Protein AF-A0A7S3S0A7-F1 (afdb_monomer)

Secondary structure (DSSP, 8-state):
-HHHHHHHHHHT---PPP------SSTTGGGHHHHS-HHHHHHHHHHHS-S-----------SS-SSTTGGGHHHHS-HHHHHHHHHHHS-SPPP--S----S----PPPPTT-TTSS-GGG--HHHHHHHHHHH-TTPPPPPPPPPPTT-TTTTGGGSS--

Foldseek 3Di:
DVVVVVVVVVVPDPPPPDPDPPQDLVVVLVPLQPPPDPVSLVVCCVPPVGNPPPPDPPPPPPPDDCVVVLVPCQPPPDPVNLVSCCVPPVGNPPDPPPPDPPDDDPDPDDDLDCLPPDALVPDDPSSQVVCCVPPVHSDPDDDPDPDPPPDPVVPPVVPPPD

Mean predicted aligned error: 21.91 Å

Solvent-accessible surface area (backbone atoms only — not comparable to full-atom values): 10696 Å² total; per-residue (Å²): 114,76,66,59,53,55,55,54,55,61,76,69,54,78,76,74,76,72,82,72,76,86,67,64,66,68,71,59,46,94,48,32,89,81,71,45,55,73,65,52,27,54,50,21,26,75,77,71,68,37,62,55,77,70,72,71,80,74,78,74,66,63,98,58,67,70,68,72,59,47,94,48,30,90,83,70,45,53,71,69,50,28,53,49,24,23,76,78,69,71,41,64,58,76,70,84,65,72,80,71,82,63,79,85,66,87,74,76,78,75,75,51,79,57,74,84,67,76,57,70,92,75,50,53,73,64,32,32,50,47,22,22,74,76,68,65,46,60,52,80,74,77,76,76,75,82,68,65,97,83,52,86,75,67,62,64,79,74,70,78,81,121

Structure (mmCIF, N/CA/C/O backbone):
data_AF-A0A7S3S0A7-F1
#
_entry.id   AF-A0A7S3S0A7-F1
#
loop_
_atom_site.group_PDB
_atom_site.id
_atom_site.type_symbol
_atom_site.label_atom_id
_atom_site.label_alt_id
_atom_site.label_comp_id
_atom_site.label_asym_id
_atom_site.label_entity_id
_atom_site.label_seq_id
_atom_site.pdbx_PDB_ins_code
_atom_site.Cartn_x
_atom_site.Cartn_y
_atom_site.Cartn_z
_atom_site.occupancy
_atom_site.B_iso_or_equiv
_atom_site.auth_seq_id
_atom_site.auth_comp_id
_atom_site.auth_asym_id
_atom_site.auth_atom_id
_atom_site.pdbx_PDB_model_num
ATOM 1 N N . LEU A 1 1 ? 31.818 54.863 -20.619 1.00 57.69 1 LEU A N 1
ATOM 2 C CA . LEU A 1 1 ? 31.832 54.696 -22.094 1.00 57.69 1 LEU A CA 1
ATOM 3 C C . LEU A 1 1 ? 32.736 53.543 -22.543 1.00 57.69 1 LEU A C 1
ATOM 5 O O . LEU A 1 1 ? 32.255 52.709 -23.292 1.00 57.69 1 LEU A O 1
ATOM 9 N N . LEU A 1 2 ? 33.970 53.41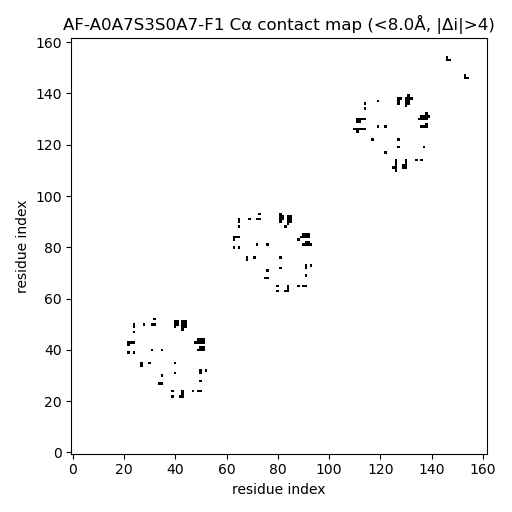1 -22.034 1.00 56.69 2 LEU A N 1
ATOM 10 C CA . LEU A 1 2 ? 34.872 52.296 -22.394 1.00 56.69 2 LEU A CA 1
ATOM 11 C C . LEU A 1 2 ? 34.485 50.917 -21.808 1.00 56.69 2 LEU A C 1
ATOM 13 O O . LEU A 1 2 ? 34.800 49.897 -22.406 1.00 56.69 2 LEU A O 1
ATOM 17 N N . THR A 1 3 ? 33.750 50.853 -20.691 1.00 61.34 3 THR A N 1
ATOM 18 C CA . THR A 1 3 ? 33.303 49.579 -20.084 1.00 61.34 3 THR A CA 1
ATOM 19 C C . THR A 1 3 ? 32.061 48.981 -20.755 1.00 61.34 3 THR A C 1
ATOM 21 O O . THR A 1 3 ? 31.949 47.766 -20.877 1.00 61.34 3 THR A O 1
ATOM 24 N N . LEU A 1 4 ? 31.151 49.827 -21.253 1.00 57.69 4 LEU A N 1
ATOM 25 C CA . LEU A 1 4 ? 29.959 49.393 -21.994 1.00 57.69 4 LEU A CA 1
ATOM 26 C C . LEU A 1 4 ? 30.320 48.828 -23.375 1.00 57.69 4 LEU A C 1
ATOM 28 O O . LEU A 1 4 ? 29.682 47.884 -23.825 1.00 57.69 4 LEU A O 1
ATOM 32 N N . ALA A 1 5 ? 31.380 49.341 -24.010 1.00 62.31 5 ALA A N 1
ATOM 33 C CA . ALA A 1 5 ? 31.894 48.794 -25.265 1.00 62.31 5 ALA A CA 1
ATOM 34 C C . ALA A 1 5 ? 32.464 47.371 -25.090 1.00 62.31 5 ALA A C 1
ATOM 36 O O . ALA A 1 5 ? 32.230 46.518 -25.936 1.00 62.31 5 ALA A O 1
ATOM 37 N N . ALA A 1 6 ? 33.134 47.075 -23.969 1.00 62.62 6 ALA A N 1
ATOM 38 C CA . ALA A 1 6 ? 33.643 45.731 -23.675 1.00 62.62 6 ALA A CA 1
ATOM 39 C C . ALA A 1 6 ? 32.521 44.718 -23.363 1.00 62.62 6 ALA A C 1
ATOM 41 O O . ALA A 1 6 ? 32.579 43.583 -23.826 1.00 62.62 6 ALA A O 1
ATOM 42 N N . LEU A 1 7 ? 31.467 45.134 -22.648 1.00 61.91 7 LEU A N 1
ATOM 43 C CA . LEU A 1 7 ? 30.279 44.306 -22.379 1.00 61.91 7 LEU A CA 1
ATOM 44 C C . LEU A 1 7 ? 29.449 44.026 -23.644 1.00 61.91 7 LEU A C 1
ATOM 46 O O . LEU A 1 7 ? 28.956 42.914 -23.819 1.00 61.91 7 LEU A O 1
ATOM 50 N N . LEU A 1 8 ? 29.338 44.997 -24.555 1.00 61.12 8 LEU A N 1
ATOM 51 C CA . LEU A 1 8 ? 28.669 44.808 -25.848 1.00 61.12 8 LEU A CA 1
ATOM 52 C C . LEU A 1 8 ? 29.473 43.906 -26.801 1.00 61.12 8 LEU A C 1
ATOM 54 O O . LEU A 1 8 ? 28.875 43.138 -27.549 1.00 61.12 8 LEU A O 1
ATOM 58 N N . LEU A 1 9 ? 30.809 43.930 -26.733 1.00 63.59 9 LEU A N 1
ATOM 59 C CA . LEU A 1 9 ? 31.678 43.030 -27.505 1.00 63.59 9 LEU A CA 1
ATOM 60 C C . LEU A 1 9 ? 31.693 41.583 -26.972 1.00 63.59 9 LEU A C 1
ATOM 62 O O . LEU A 1 9 ? 31.979 40.668 -27.737 1.00 63.59 9 LEU A O 1
ATOM 66 N N . TRP A 1 10 ? 31.340 41.353 -25.702 1.00 59.69 10 TRP A N 1
ATOM 67 C CA . TRP A 1 10 ? 31.138 40.004 -25.143 1.00 59.69 10 TRP A CA 1
ATOM 68 C C . TRP A 1 10 ? 29.775 39.396 -25.508 1.00 59.69 10 TRP A C 1
ATOM 70 O O . TRP A 1 10 ? 29.664 38.179 -25.618 1.00 59.69 10 TRP A O 1
ATOM 80 N N . LEU A 1 11 ? 28.746 40.221 -25.736 1.00 59.03 11 LEU A N 1
ATOM 81 C CA . LEU A 1 11 ? 27.409 39.764 -26.151 1.00 59.03 11 LEU A CA 1
ATOM 82 C C . LEU A 1 11 ? 27.306 39.440 -27.653 1.00 59.03 11 LEU A C 1
ATOM 84 O O . LEU A 1 11 ? 26.355 38.784 -28.068 1.00 59.03 11 LEU A O 1
ATOM 88 N N . PHE A 1 12 ? 28.279 39.881 -28.457 1.00 59.66 12 PHE A N 1
ATOM 89 C CA . PHE A 1 12 ? 28.351 39.650 -29.907 1.00 59.66 12 PHE A CA 1
ATOM 90 C C . PHE A 1 12 ? 29.504 38.730 -30.332 1.00 59.66 12 PHE A C 1
ATOM 92 O O . PHE A 1 12 ? 29.782 38.622 -31.525 1.00 59.66 12 PHE A O 1
ATOM 99 N N . TRP A 1 13 ? 30.167 38.047 -29.393 1.00 56.88 13 TRP A N 1
ATOM 100 C CA . TRP A 1 13 ? 31.082 36.965 -29.746 1.00 56.88 13 TRP A CA 1
ATOM 101 C C . TRP A 1 13 ? 30.285 35.659 -29.815 1.00 56.88 13 TRP A C 1
ATOM 103 O O . TRP A 1 13 ? 29.920 35.122 -28.765 1.00 56.88 13 TRP A O 1
ATOM 113 N N . PRO A 1 14 ? 29.973 35.123 -31.009 1.00 56.25 14 PRO A N 1
ATOM 114 C CA . PRO A 1 14 ? 29.433 33.781 -31.088 1.00 56.25 14 PRO A CA 1
ATOM 115 C C . PRO A 1 14 ? 30.538 32.857 -30.588 1.00 56.25 14 PRO A C 1
ATOM 117 O O . PRO A 1 14 ? 31.580 32.717 -31.228 1.00 56.25 14 PRO A O 1
ATOM 120 N N . PHE A 1 15 ? 30.346 32.252 -29.417 1.00 60.38 15 PHE A N 1
ATOM 121 C CA . PHE A 1 15 ? 31.090 31.047 -29.082 1.00 60.38 15 PHE A CA 1
ATOM 122 C C . PHE A 1 15 ? 30.801 30.073 -30.230 1.00 60.38 15 PHE A C 1
ATOM 124 O O . PHE A 1 15 ? 29.629 29.730 -30.418 1.00 60.38 15 PHE A O 1
ATOM 131 N N . PRO A 1 16 ? 31.792 29.692 -31.058 1.00 62.94 16 PRO A N 1
ATOM 132 C CA . PRO A 1 16 ? 31.538 28.695 -32.079 1.00 62.94 16 PRO A CA 1
ATOM 133 C C . PRO A 1 16 ? 31.028 27.452 -31.340 1.00 62.94 16 PRO A C 1
ATOM 135 O O . PRO A 1 16 ? 31.695 27.017 -30.392 1.00 62.94 16 PRO A O 1
ATOM 138 N N . PRO A 1 17 ? 29.840 26.913 -31.681 1.00 61.56 17 PRO A N 1
ATOM 139 C CA . PRO A 1 17 ? 29.432 25.639 -31.118 1.00 61.56 17 PRO A CA 1
ATOM 140 C C . PRO A 1 17 ? 30.565 24.664 -31.421 1.00 61.56 17 PRO A C 1
ATOM 142 O O . PRO A 1 17 ? 31.068 24.634 -32.548 1.00 61.56 17 PRO A O 1
ATOM 145 N N . ALA A 1 18 ? 31.030 23.947 -30.395 1.00 61.19 18 ALA A N 1
ATOM 146 C CA . ALA A 1 18 ? 32.064 22.939 -30.571 1.00 61.19 18 ALA A CA 1
ATOM 147 C C . ALA A 1 18 ? 31.697 22.076 -31.791 1.00 61.19 18 ALA A C 1
ATOM 149 O O . ALA A 1 18 ? 30.512 21.752 -31.936 1.00 61.19 18 ALA A O 1
ATOM 150 N N . PRO A 1 19 ? 32.652 21.746 -32.682 1.00 61.12 19 PRO A N 1
ATOM 151 C CA . PRO A 1 19 ? 32.360 20.919 -33.840 1.00 61.12 19 PRO A CA 1
ATOM 152 C C . PRO A 1 19 ? 31.726 19.628 -33.328 1.00 61.12 19 PRO A C 1
ATOM 154 O O . PRO A 1 19 ? 32.369 18.839 -32.634 1.00 61.12 19 PRO A O 1
ATOM 157 N N . VAL A 1 20 ? 30.429 19.469 -33.595 1.00 58.59 20 VAL A N 1
ATOM 158 C CA . VAL A 1 20 ? 29.711 18.231 -33.310 1.00 58.59 20 VAL A CA 1
ATOM 159 C C . VAL A 1 20 ? 30.468 17.142 -34.054 1.00 58.59 20 VAL A C 1
ATOM 161 O O . VAL A 1 20 ? 30.658 17.286 -35.263 1.00 58.59 20 VAL A O 1
ATOM 164 N N . PRO A 1 21 ? 30.959 16.093 -33.372 1.00 62.66 21 PRO A N 1
ATOM 165 C CA . PRO A 1 21 ? 31.658 15.038 -34.074 1.00 62.66 21 PRO A CA 1
ATOM 166 C C . PRO A 1 21 ? 30.679 14.452 -35.088 1.00 62.66 21 PRO A C 1
ATOM 168 O O . PRO A 1 21 ? 29.578 14.037 -34.721 1.00 62.66 21 PRO A O 1
ATOM 171 N N . GLU A 1 22 ? 31.058 14.464 -36.363 1.00 73.25 22 GLU A N 1
ATOM 172 C CA . GLU A 1 22 ? 30.302 13.819 -37.431 1.00 73.25 22 GLU A CA 1
ATOM 173 C C . GLU A 1 22 ? 30.359 12.305 -37.205 1.00 73.25 22 GLU A C 1
ATOM 175 O O . GLU A 1 22 ? 31.214 11.582 -37.718 1.00 73.25 22 GLU A O 1
ATOM 180 N N . PHE A 1 23 ? 29.481 11.807 -36.341 1.00 85.06 23 PHE A N 1
ATOM 181 C CA . PHE A 1 23 ? 29.387 10.390 -36.061 1.00 85.06 23 PHE A CA 1
ATOM 182 C C . PHE A 1 23 ? 28.570 9.719 -37.164 1.00 85.06 23 PHE A C 1
ATOM 184 O O . PHE A 1 23 ? 27.344 9.800 -37.189 1.00 85.06 23 PHE A O 1
ATOM 191 N N . ASP A 1 24 ? 29.241 8.995 -38.060 1.00 89.94 24 ASP A N 1
ATOM 192 C CA . ASP A 1 24 ? 28.546 8.137 -39.022 1.00 89.94 24 ASP A CA 1
ATOM 193 C C . ASP A 1 24 ? 27.917 6.928 -38.305 1.00 89.94 24 ASP A C 1
ATOM 195 O O . ASP A 1 24 ? 28.597 5.968 -37.919 1.00 89.94 24 ASP A O 1
ATOM 199 N N . CYS A 1 25 ? 26.595 6.975 -38.143 1.00 92.00 25 CYS A N 1
ATOM 200 C CA . CYS A 1 25 ? 25.791 5.946 -37.486 1.00 92.00 25 CYS A CA 1
ATOM 201 C C . CYS A 1 25 ? 25.586 4.671 -38.318 1.00 92.00 25 CYS A C 1
ATOM 203 O O . CYS A 1 25 ? 25.001 3.707 -37.820 1.00 92.00 25 CYS A O 1
ATOM 205 N N . ASN A 1 26 ? 26.055 4.628 -39.565 1.00 91.62 26 ASN A N 1
ATOM 206 C CA . ASN A 1 26 ? 26.057 3.414 -40.383 1.00 91.62 26 ASN A CA 1
ATOM 207 C C . ASN A 1 26 ? 27.401 2.680 -40.292 1.00 91.62 26 ASN A C 1
ATOM 209 O O . ASN A 1 26 ? 27.437 1.446 -40.341 1.00 91.62 26 ASN A O 1
ATOM 213 N N . ALA A 1 27 ? 28.497 3.412 -40.079 1.00 91.00 27 ALA A N 1
ATOM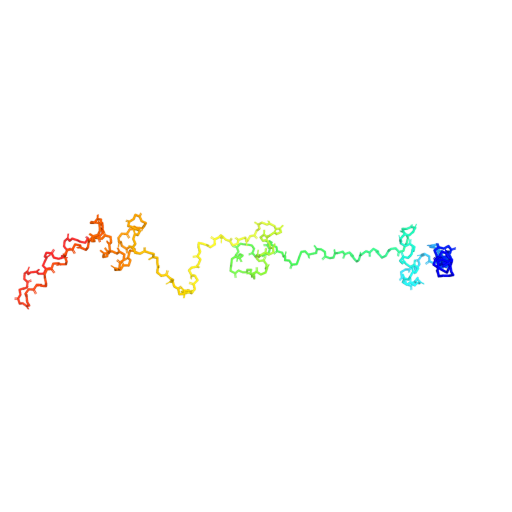 214 C CA . ALA A 1 27 ? 29.831 2.840 -39.955 1.00 91.00 27 ALA A CA 1
ATOM 215 C C . ALA A 1 27 ? 29.935 1.877 -38.760 1.00 91.00 27 ALA A C 1
ATOM 217 O O . ALA A 1 27 ? 29.855 2.268 -37.587 1.00 91.00 27 ALA A O 1
ATOM 218 N N . GLY A 1 28 ? 30.133 0.595 -39.068 1.00 89.25 28 GLY A N 1
ATOM 219 C CA . GLY A 1 28 ? 30.245 -0.466 -38.069 1.00 89.25 28 GLY A CA 1
ATOM 220 C C . GLY A 1 28 ? 28.940 -0.753 -37.328 1.00 89.25 28 GLY A C 1
ATOM 221 O O . GLY A 1 28 ? 28.998 -1.301 -36.228 1.00 89.25 28 GLY A O 1
ATOM 222 N N . PHE A 1 29 ? 27.778 -0.391 -37.895 1.00 91.00 29 PHE A N 1
ATOM 223 C CA . PHE A 1 29 ? 26.491 -0.612 -37.233 1.00 91.00 29 PHE A CA 1
ATOM 224 C C . PHE A 1 29 ? 26.276 -2.090 -36.879 1.00 91.00 29 PHE A C 1
ATOM 226 O O . PHE A 1 29 ? 25.844 -2.384 -35.782 1.00 91.00 29 PHE A O 1
ATOM 233 N N . ALA A 1 30 ? 26.673 -3.045 -37.723 1.00 90.94 30 ALA A N 1
ATOM 234 C CA . ALA A 1 30 ? 26.482 -4.476 -37.442 1.00 90.94 30 ALA A CA 1
ATOM 235 C C . ALA A 1 30 ? 27.075 -4.956 -36.094 1.00 90.94 30 ALA A C 1
ATOM 237 O O . ALA A 1 30 ? 26.532 -5.870 -35.488 1.00 90.94 30 ALA A O 1
ATOM 238 N N . ASN A 1 31 ? 28.144 -4.315 -35.605 1.00 90.62 31 ASN A N 1
ATOM 239 C CA . ASN A 1 31 ? 28.795 -4.628 -34.326 1.00 90.62 31 ASN A CA 1
ATOM 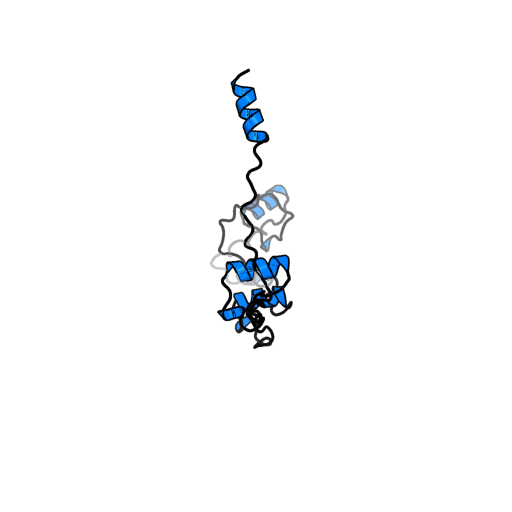240 C C . ASN A 1 31 ? 28.796 -3.427 -33.368 1.00 90.62 31 ASN A C 1
ATOM 242 O O . ASN A 1 31 ? 29.664 -3.317 -32.500 1.00 90.62 31 ASN A O 1
ATOM 246 N N . TRP A 1 32 ? 27.838 -2.508 -33.517 1.00 90.06 32 TRP A N 1
ATOM 247 C CA . TRP A 1 32 ? 27.814 -1.229 -32.804 1.00 90.06 32 TRP A CA 1
ATOM 248 C C . TRP A 1 32 ? 27.904 -1.387 -31.275 1.00 90.06 32 TRP A C 1
ATOM 250 O O . TRP A 1 32 ? 28.542 -0.581 -30.598 1.00 90.06 32 TRP A O 1
ATOM 260 N N . GLN A 1 33 ? 27.324 -2.458 -30.723 1.00 89.50 33 GLN A N 1
ATOM 261 C CA . GLN A 1 33 ? 27.297 -2.741 -29.283 1.00 89.50 33 GLN A CA 1
ATOM 262 C C . GLN A 1 33 ? 28.697 -2.904 -28.685 1.00 89.50 33 GLN A C 1
ATOM 264 O O . GLN A 1 33 ? 28.947 -2.399 -27.592 1.00 89.50 33 GLN A O 1
ATOM 269 N N . ALA A 1 34 ? 29.616 -3.552 -29.399 1.00 87.88 34 ALA A N 1
ATOM 270 C CA . ALA A 1 34 ? 30.995 -3.749 -28.954 1.00 87.88 34 ALA A CA 1
ATOM 271 C C . ALA A 1 34 ? 31.962 -2.727 -29.576 1.00 87.88 34 ALA A C 1
ATOM 273 O O . ALA A 1 34 ? 32.925 -2.324 -28.933 1.00 87.88 34 ALA A O 1
ATOM 274 N N . GLY A 1 35 ? 31.699 -2.297 -30.814 1.00 88.12 35 GLY A N 1
ATOM 275 C CA . GLY A 1 35 ? 32.632 -1.503 -31.614 1.00 88.12 35 GLY A CA 1
ATOM 276 C C . GLY A 1 35 ? 32.456 0.013 -31.530 1.00 88.12 35 GLY A C 1
ATOM 277 O O . GLY A 1 35 ? 33.374 0.741 -31.896 1.00 88.12 35 GLY A O 1
ATOM 278 N N . TRP A 1 36 ? 31.305 0.523 -31.081 1.00 92.06 36 TRP A N 1
ATOM 279 C CA . TRP A 1 36 ? 31.125 1.969 -30.913 1.00 92.06 36 TRP A CA 1
ATOM 280 C C . TRP A 1 36 ? 31.543 2.433 -29.518 1.00 92.06 36 TRP A C 1
ATOM 282 O O . TRP A 1 36 ? 31.237 1.787 -28.508 1.00 92.06 36 TRP A O 1
ATOM 292 N N . SER A 1 37 ? 32.171 3.610 -29.469 1.00 90.25 37 SER A N 1
ATOM 293 C CA . SER A 1 37 ? 32.391 4.355 -28.231 1.00 90.25 37 SER A CA 1
ATOM 294 C C . SER A 1 37 ? 31.062 4.758 -27.586 1.00 90.25 37 SER A C 1
ATOM 296 O O . SER A 1 37 ? 30.014 4.799 -28.240 1.00 90.25 37 SER A O 1
ATOM 298 N N . VAL A 1 38 ? 31.105 5.060 -26.287 1.00 87.19 38 VAL A N 1
ATOM 299 C CA . VAL A 1 38 ? 29.928 5.499 -25.519 1.00 87.19 38 VAL A CA 1
ATOM 300 C C . VAL A 1 38 ? 29.304 6.748 -26.149 1.00 87.19 38 VAL A C 1
ATOM 302 O O . VAL A 1 38 ? 28.092 6.785 -26.353 1.00 87.19 38 VAL A O 1
ATOM 305 N N . ASP A 1 39 ? 30.130 7.708 -26.565 1.00 86.75 39 ASP A N 1
ATOM 306 C CA . ASP A 1 39 ? 29.665 8.967 -27.156 1.00 86.75 39 ASP A CA 1
ATOM 307 C C . ASP A 1 39 ? 29.006 8.766 -28.523 1.00 86.75 39 ASP A C 1
ATOM 309 O O . ASP A 1 39 ? 27.947 9.333 -28.789 1.00 86.75 39 ASP A O 1
ATOM 313 N N . LYS A 1 40 ? 29.565 7.888 -29.371 1.00 89.12 40 LYS A N 1
ATOM 314 C CA . LYS A 1 40 ? 28.973 7.558 -30.675 1.00 89.12 40 LYS A CA 1
ATOM 315 C C . LYS A 1 40 ? 27.609 6.886 -30.507 1.00 89.12 40 LYS A C 1
ATOM 317 O O . LYS A 1 40 ? 26.670 7.224 -31.223 1.00 89.12 40 LYS A O 1
ATOM 322 N N . LYS A 1 41 ? 27.476 5.968 -29.542 1.00 90.19 41 LYS A N 1
ATOM 323 C CA . LYS A 1 41 ? 26.194 5.323 -29.200 1.00 90.19 41 LYS A CA 1
ATOM 324 C C . LYS A 1 41 ? 25.164 6.342 -28.728 1.00 90.19 41 LYS A C 1
ATOM 326 O O . LYS A 1 41 ? 24.049 6.352 -29.241 1.00 90.19 41 LYS A O 1
ATOM 331 N N . ALA A 1 42 ? 25.544 7.214 -27.793 1.00 87.69 42 ALA A N 1
ATOM 332 C CA . ALA A 1 42 ? 24.656 8.241 -27.259 1.00 87.69 42 ALA A CA 1
ATOM 333 C C . ALA A 1 42 ? 24.195 9.215 -28.354 1.00 87.69 42 ALA A C 1
ATOM 335 O O . ALA A 1 42 ? 22.998 9.468 -28.499 1.00 87.69 42 ALA A O 1
ATOM 336 N N . TRP A 1 43 ? 25.127 9.702 -29.176 1.00 88.44 43 TRP A N 1
ATOM 337 C CA . TRP A 1 43 ? 24.819 10.651 -30.240 1.00 88.44 43 TRP A CA 1
ATOM 338 C C . TRP A 1 43 ? 23.940 10.035 -31.333 1.00 88.44 43 TRP A C 1
ATOM 340 O O . TRP A 1 43 ? 22.903 10.607 -31.677 1.00 88.44 43 TRP A O 1
ATOM 350 N N . CYS A 1 44 ? 24.301 8.848 -31.833 1.00 91.31 44 CYS A N 1
ATOM 351 C CA . CYS A 1 44 ? 23.537 8.158 -32.872 1.00 91.31 44 CYS A CA 1
ATOM 352 C C . CYS A 1 44 ? 22.148 7.737 -32.396 1.00 91.31 44 CYS A C 1
ATOM 354 O O . CYS A 1 44 ? 21.194 7.811 -33.178 1.00 91.31 44 CYS A O 1
ATOM 356 N N . CYS A 1 45 ? 22.014 7.366 -31.120 1.00 91.75 45 CYS A N 1
ATOM 357 C CA . CYS A 1 45 ? 20.721 7.067 -30.523 1.00 91.75 45 CYS A CA 1
ATOM 358 C C . CYS A 1 45 ? 19.836 8.323 -30.479 1.00 91.75 45 CYS A C 1
ATOM 360 O O . CYS A 1 45 ? 18.681 8.261 -30.891 1.00 91.75 45 CYS A O 1
ATOM 362 N N . ALA A 1 46 ? 20.390 9.473 -30.078 1.00 86.88 46 ALA A N 1
ATOM 363 C CA . ALA A 1 46 ? 19.650 10.733 -29.989 1.00 86.88 46 ALA A CA 1
ATOM 364 C C . ALA A 1 46 ? 19.261 11.331 -31.357 1.00 86.88 46 ALA A C 1
ATOM 366 O O . ALA A 1 46 ? 18.165 11.865 -31.493 1.00 86.88 46 ALA A O 1
ATOM 367 N N . HIS A 1 47 ? 20.134 11.245 -32.368 1.00 87.25 47 HIS A N 1
ATOM 368 C CA . HIS A 1 47 ? 19.943 11.948 -33.649 1.00 87.25 47 HIS A CA 1
ATOM 369 C C . HIS A 1 47 ? 19.348 11.076 -34.757 1.00 87.25 47 HIS A C 1
ATOM 371 O O . HIS A 1 47 ? 18.666 11.585 -35.641 1.00 87.25 47 HIS A O 1
ATOM 377 N N . THR A 1 48 ? 19.618 9.768 -34.739 1.00 87.31 48 THR A N 1
ATOM 378 C CA . THR A 1 48 ? 19.218 8.850 -35.824 1.00 87.31 48 THR A CA 1
ATOM 379 C C . THR A 1 48 ? 18.406 7.651 -35.337 1.00 87.31 48 THR A C 1
ATOM 381 O O . THR A 1 48 ? 17.982 6.832 -36.151 1.00 87.31 48 THR A O 1
ATOM 384 N N . GLY A 1 49 ? 18.212 7.512 -34.019 1.00 86.88 49 GLY A N 1
ATOM 385 C CA . GLY A 1 49 ? 17.547 6.358 -33.409 1.00 86.88 49 GLY A CA 1
ATOM 386 C C . GLY A 1 49 ? 18.328 5.046 -33.537 1.00 86.88 49 GLY A C 1
ATOM 387 O O . GLY A 1 49 ? 17.766 3.971 -33.332 1.00 86.88 49 GLY A O 1
ATOM 388 N N . ARG A 1 50 ? 19.615 5.098 -33.903 1.00 88.62 50 ARG A N 1
ATOM 389 C CA . ARG A 1 50 ? 20.464 3.918 -34.126 1.00 88.62 50 ARG A CA 1
ATOM 390 C C . ARG A 1 50 ? 21.464 3.737 -32.998 1.00 88.62 50 ARG A C 1
ATOM 392 O O . ARG A 1 50 ? 22.046 4.695 -32.510 1.00 88.62 50 ARG A O 1
ATOM 399 N N . GLY A 1 51 ? 21.719 2.486 -32.631 1.00 85.12 51 GLY A N 1
ATOM 400 C CA . GLY A 1 51 ? 22.716 2.153 -31.614 1.00 85.12 51 GLY A CA 1
ATOM 401 C C . GLY A 1 51 ? 22.288 2.531 -30.199 1.00 85.12 51 GLY A C 1
ATOM 402 O O . GLY A 1 51 ? 23.123 2.737 -29.321 1.00 85.12 51 GLY A O 1
ATOM 403 N N . CYS A 1 52 ? 20.979 2.626 -29.973 1.00 87.56 52 CYS A N 1
ATOM 404 C CA . CYS A 1 52 ? 20.432 2.633 -28.632 1.00 87.56 52 CYS A CA 1
ATOM 405 C C . CYS A 1 52 ? 20.639 1.243 -28.035 1.00 87.56 52 CYS A C 1
ATOM 407 O O . CYS A 1 52 ? 20.224 0.243 -28.629 1.00 87.56 52 CYS A O 1
ATOM 409 N N . ALA A 1 53 ? 21.261 1.166 -26.856 1.00 77.38 53 ALA A N 1
ATOM 410 C CA . ALA A 1 53 ? 21.114 -0.025 -26.034 1.00 77.38 53 ALA A CA 1
ATOM 411 C C . ALA A 1 53 ? 19.617 -0.189 -25.818 1.00 77.38 53 ALA A C 1
ATOM 413 O O . ALA A 1 53 ? 18.992 0.661 -25.185 1.00 77.38 53 ALA A O 1
ATOM 414 N N . THR A 1 54 ? 19.027 -1.245 -26.387 1.00 67.94 54 THR A N 1
ATOM 415 C CA . THR A 1 54 ? 17.763 -1.732 -25.850 1.00 67.94 54 THR A CA 1
ATOM 416 C C . THR A 1 54 ? 18.016 -1.856 -24.358 1.00 67.94 54 THR A C 1
ATOM 418 O O . THR A 1 54 ? 18.998 -2.525 -24.000 1.00 67.94 54 THR A O 1
ATOM 421 N N . PRO A 1 55 ? 17.237 -1.172 -23.497 1.00 59.75 55 PRO A N 1
ATOM 422 C CA . PRO A 1 55 ? 17.350 -1.414 -22.073 1.00 59.75 55 PRO A CA 1
ATOM 423 C C . PRO A 1 55 ? 17.347 -2.935 -21.894 1.00 59.75 55 PRO A C 1
ATOM 425 O O . PRO A 1 55 ? 16.618 -3.611 -22.639 1.00 59.75 55 PRO A O 1
ATOM 428 N N . PRO A 1 56 ? 18.215 -3.492 -21.023 1.00 53.31 56 PRO A N 1
ATOM 429 C CA . PRO A 1 56 ? 18.187 -4.926 -20.757 1.00 53.31 56 PRO A CA 1
ATOM 430 C C . PRO A 1 56 ? 16.722 -5.322 -20.583 1.00 53.31 56 PRO A C 1
ATOM 432 O O . PRO A 1 56 ? 15.991 -4.505 -20.006 1.00 53.31 56 PRO A O 1
ATOM 435 N N . PRO A 1 57 ? 16.264 -6.473 -21.128 1.00 50.47 57 PRO A N 1
ATOM 436 C CA . PRO A 1 57 ? 14.886 -6.892 -20.936 1.00 50.47 57 PRO A CA 1
ATOM 437 C C . PRO A 1 57 ? 14.633 -6.731 -19.454 1.00 50.47 57 PRO A C 1
ATOM 439 O O . PRO A 1 57 ? 15.342 -7.337 -18.647 1.00 50.47 57 PRO A O 1
ATOM 442 N N . ALA A 1 58 ? 13.750 -5.790 -19.109 1.00 48.44 58 ALA A N 1
ATOM 443 C CA . ALA A 1 58 ? 13.418 -5.563 -17.729 1.00 48.44 58 ALA A CA 1
ATOM 444 C C . ALA A 1 58 ? 12.954 -6.938 -17.279 1.00 48.44 58 ALA A C 1
ATOM 446 O O . ALA A 1 58 ? 11.973 -7.470 -17.803 1.00 48.44 58 ALA A O 1
ATOM 447 N N . THR A 1 59 ? 13.726 -7.588 -16.414 1.00 46.56 59 THR A N 1
ATOM 448 C CA . THR A 1 59 ? 13.255 -8.773 -15.724 1.00 46.56 59 THR A CA 1
ATOM 449 C C . THR A 1 59 ? 12.229 -8.232 -14.749 1.00 46.56 59 THR A C 1
ATOM 451 O O . THR A 1 59 ? 12.488 -8.065 -13.563 1.00 46.56 59 THR A O 1
ATOM 454 N N . THR A 1 60 ? 11.066 -7.874 -15.288 1.00 56.06 60 THR A N 1
ATOM 455 C CA . THR A 1 60 ? 9.884 -7.391 -14.588 1.00 56.06 60 THR A CA 1
ATOM 456 C C . THR A 1 60 ? 9.203 -8.582 -13.927 1.00 56.06 60 THR A C 1
ATOM 458 O O . THR A 1 60 ? 7.979 -8.667 -13.874 1.00 56.06 60 THR A O 1
ATOM 461 N N . SER A 1 61 ? 9.981 -9.551 -13.434 1.00 59.38 61 SER A N 1
ATOM 462 C CA . SER A 1 61 ? 9.480 -10.400 -12.375 1.00 59.38 61 SER A CA 1
ATOM 463 C C . SER A 1 61 ? 9.234 -9.450 -11.219 1.00 59.38 61 SER A C 1
ATOM 465 O O . SER A 1 61 ? 10.173 -8.843 -10.697 1.00 59.38 61 SER A O 1
ATOM 467 N N . ALA A 1 62 ? 7.958 -9.259 -10.892 1.00 68.38 62 ALA A N 1
ATOM 468 C CA . ALA A 1 62 ? 7.565 -8.545 -9.697 1.00 68.38 62 ALA A CA 1
ATOM 469 C C . ALA A 1 62 ? 8.456 -9.011 -8.531 1.00 68.38 62 ALA A C 1
ATOM 471 O O . ALA A 1 62 ? 8.669 -10.218 -8.385 1.00 68.38 62 ALA A O 1
ATOM 472 N N . PRO A 1 63 ? 8.977 -8.091 -7.703 1.00 82.50 63 PRO A N 1
ATOM 473 C CA . PRO A 1 63 ? 9.853 -8.448 -6.588 1.00 82.50 63 PRO A CA 1
ATOM 474 C C . PRO A 1 63 ? 9.178 -9.412 -5.601 1.00 82.50 63 PRO A C 1
ATOM 476 O O . PRO A 1 63 ? 9.860 -10.084 -4.832 1.00 82.50 63 PRO A O 1
ATOM 479 N N . TYR A 1 64 ? 7.844 -9.514 -5.649 1.00 88.81 64 TYR A N 1
ATOM 480 C CA . TYR A 1 64 ? 7.060 -10.460 -4.875 1.00 88.81 64 TYR A CA 1
ATOM 481 C C . TYR A 1 64 ? 5.977 -11.136 -5.723 1.00 88.81 64 TYR A C 1
ATOM 483 O O . TYR A 1 64 ? 5.209 -10.474 -6.418 1.00 88.81 64 TYR A O 1
ATOM 491 N N . ASP A 1 65 ? 5.853 -12.458 -5.586 1.00 91.88 65 ASP A N 1
ATOM 492 C CA . ASP A 1 65 ? 4.695 -13.210 -6.077 1.00 91.88 65 ASP A CA 1
ATOM 493 C C . ASP A 1 65 ? 3.564 -13.186 -5.033 1.00 91.88 65 ASP A C 1
ATOM 495 O O . ASP A 1 65 ? 3.643 -13.838 -3.985 1.00 91.88 65 ASP A O 1
ATOM 499 N N . CYS A 1 66 ? 2.502 -12.435 -5.329 1.00 94.12 66 CYS A N 1
ATOM 500 C CA . CYS A 1 6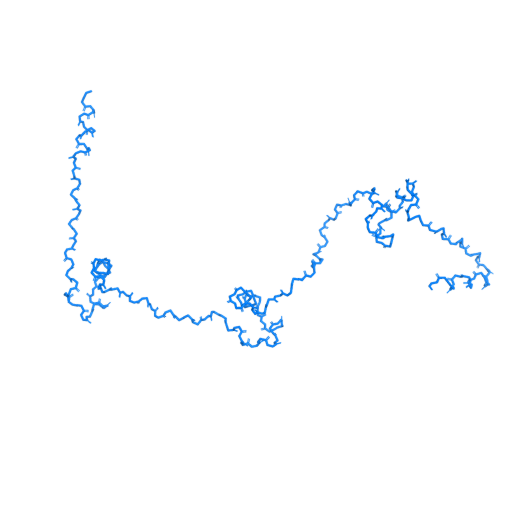6 ? 1.330 -12.267 -4.466 1.00 94.12 66 CYS A CA 1
ATOM 501 C C . CYS A 1 66 ? 0.345 -13.446 -4.493 1.00 94.12 66 CYS A C 1
ATOM 503 O O . CYS A 1 66 ? -0.628 -13.441 -3.740 1.00 94.12 66 CYS A O 1
ATOM 505 N N . ASN A 1 67 ? 0.561 -14.454 -5.339 1.00 93.94 67 ASN A N 1
ATOM 506 C CA . ASN A 1 67 ? -0.213 -15.696 -5.318 1.00 93.94 67 ASN A CA 1
ATOM 507 C C . ASN A 1 67 ? 0.464 -16.754 -4.438 1.00 93.94 67 ASN A C 1
ATOM 509 O O . ASN A 1 67 ? -0.221 -17.521 -3.755 1.00 93.94 67 ASN A O 1
ATOM 513 N N . ALA A 1 68 ? 1.798 -16.754 -4.386 1.00 92.62 68 ALA A N 1
ATOM 514 C CA . ALA A 1 68 ? 2.569 -17.678 -3.564 1.00 92.62 68 ALA A CA 1
ATOM 515 C C . ALA A 1 68 ? 2.218 -17.546 -2.071 1.00 92.62 68 ALA A C 1
ATOM 517 O O . ALA A 1 68 ? 2.522 -16.543 -1.411 1.00 92.62 68 ALA A O 1
ATOM 518 N N . GLY A 1 69 ? 1.579 -18.587 -1.531 1.00 90.75 69 GLY A N 1
ATOM 519 C CA . GLY A 1 69 ? 1.180 -18.658 -0.127 1.00 90.75 69 GLY A CA 1
ATOM 520 C C . GLY A 1 69 ? 0.036 -17.716 0.252 1.00 90.75 69 GLY A C 1
ATOM 521 O O . GLY A 1 69 ? -0.117 -17.423 1.435 1.00 90.75 69 GLY A O 1
ATOM 522 N N . PHE A 1 70 ? -0.761 -17.234 -0.714 1.00 93.94 70 PHE A N 1
ATOM 523 C CA . PHE A 1 70 ? -1.835 -16.276 -0.436 1.00 93.94 70 PHE A CA 1
ATOM 524 C C . PHE A 1 70 ? -2.845 -16.793 0.600 1.00 93.94 70 PHE A C 1
ATOM 526 O O . PHE A 1 70 ? -3.275 -16.029 1.446 1.00 93.94 70 PHE A O 1
ATOM 533 N N . ALA A 1 71 ? -3.170 -18.089 0.622 1.00 93.69 71 ALA A N 1
ATOM 534 C CA . ALA A 1 71 ? -4.122 -18.648 1.593 1.00 93.69 71 ALA A CA 1
ATOM 535 C C . ALA A 1 71 ? -3.740 -18.392 3.067 1.00 93.69 71 ALA A C 1
ATOM 537 O O . ALA A 1 71 ? -4.616 -18.218 3.906 1.00 93.69 71 ALA A O 1
ATOM 538 N N . ASN A 1 72 ? -2.440 -18.315 3.369 1.00 92.69 72 ASN A N 1
ATOM 539 C CA . ASN A 1 72 ? -1.912 -18.085 4.717 1.00 92.69 72 ASN A CA 1
ATOM 540 C C . ASN A 1 72 ? -1.091 -16.791 4.792 1.00 92.69 72 ASN A C 1
ATOM 542 O O . ASN A 1 72 ? -0.171 -16.682 5.602 1.00 92.69 72 ASN A O 1
ATOM 546 N N . TRP A 1 73 ? -1.401 -15.810 3.940 1.00 93.31 73 TRP A N 1
ATOM 547 C CA . TRP A 1 73 ? -0.589 -14.606 3.765 1.00 93.31 73 TRP A CA 1
ATOM 548 C C . TRP A 1 73 ? -0.329 -13.852 5.078 1.00 93.31 73 TRP A C 1
ATOM 550 O O . TRP A 1 73 ? 0.792 -13.406 5.297 1.00 93.31 73 TRP A O 1
ATOM 560 N N . LYS A 1 74 ? -1.321 -13.783 5.983 1.00 91.81 74 LYS A N 1
ATOM 561 C CA . LYS A 1 74 ? -1.216 -13.069 7.272 1.00 91.81 74 LYS A CA 1
ATOM 562 C C . LYS A 1 74 ? -0.050 -13.573 8.132 1.00 91.81 74 LYS A C 1
ATOM 564 O O . LYS A 1 74 ? 0.618 -12.773 8.772 1.00 91.81 74 LYS A O 1
ATOM 569 N N . ALA A 1 75 ? 0.190 -14.886 8.142 1.00 90.19 75 ALA A N 1
ATOM 570 C CA . ALA A 1 75 ? 1.260 -15.512 8.923 1.00 90.19 75 ALA A CA 1
ATOM 571 C C . ALA A 1 75 ? 2.507 -15.835 8.081 1.00 90.19 75 ALA A C 1
ATOM 573 O O . ALA A 1 75 ? 3.608 -15.928 8.614 1.00 90.19 75 ALA A O 1
ATOM 574 N N . GLY A 1 76 ? 2.335 -16.046 6.773 1.00 90.19 76 GLY A N 1
ATOM 575 C CA . GLY A 1 76 ? 3.383 -16.547 5.884 1.00 90.19 76 GLY A CA 1
ATOM 576 C C . GLY A 1 76 ? 4.093 -15.483 5.051 1.00 90.19 76 GLY 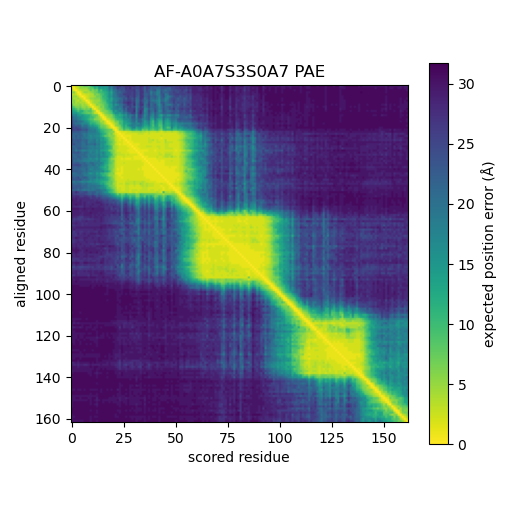A C 1
ATOM 577 O O . GLY A 1 76 ? 5.136 -15.772 4.467 1.00 90.19 76 GLY A O 1
ATOM 578 N N . TRP A 1 77 ? 3.546 -14.272 4.934 1.00 94.50 77 TRP A N 1
ATOM 579 C CA . TRP A 1 77 ? 4.198 -13.187 4.200 1.00 94.50 77 TRP A CA 1
ATOM 580 C C . TRP A 1 77 ? 4.972 -12.276 5.143 1.00 94.50 77 TRP A C 1
ATOM 582 O O . TRP A 1 77 ? 4.478 -11.897 6.200 1.00 94.50 77 TRP A O 1
ATOM 592 N N . SER A 1 78 ? 6.157 -11.855 4.708 1.00 92.25 78 SER A N 1
ATOM 593 C CA . SER A 1 78 ? 6.895 -10.769 5.349 1.00 92.25 78 SER A CA 1
ATOM 594 C C . SER A 1 78 ? 6.161 -9.431 5.180 1.00 92.25 78 SER A C 1
ATOM 596 O O . SER A 1 78 ? 5.476 -9.222 4.176 1.00 92.25 78 SER A O 1
ATOM 598 N N . GLU A 1 79 ? 6.323 -8.496 6.122 1.00 91.00 79 GLU A N 1
ATOM 599 C CA . GLU A 1 79 ? 5.699 -7.160 6.046 1.00 91.00 79 GLU A CA 1
ATOM 600 C C . GLU A 1 79 ? 5.951 -6.422 4.714 1.00 91.00 79 GLU A C 1
ATOM 602 O O . GLU A 1 79 ? 4.999 -5.855 4.162 1.00 91.00 79 GLU A O 1
ATOM 607 N N . PRO A 1 80 ? 7.166 -6.464 4.118 1.00 91.75 80 PRO A N 1
ATOM 608 C CA . PRO A 1 80 ? 7.408 -5.840 2.819 1.00 91.75 80 PRO A CA 1
ATOM 609 C C . PRO A 1 80 ? 6.587 -6.478 1.695 1.00 91.75 80 PRO A C 1
ATOM 611 O O . PRO A 1 80 ? 6.083 -5.769 0.825 1.00 91.75 80 PRO A O 1
ATOM 614 N N . LYS A 1 81 ? 6.402 -7.805 1.728 1.00 92.69 81 LYS A N 1
ATOM 615 C CA . LYS A 1 81 ? 5.586 -8.530 0.750 1.00 92.69 81 LYS A CA 1
ATOM 616 C C . LYS A 1 81 ? 4.108 -8.174 0.898 1.00 92.69 81 LYS A C 1
ATOM 618 O O . LYS A 1 81 ? 3.455 -7.916 -0.108 1.00 92.69 81 LYS A O 1
ATOM 623 N N . GLN A 1 82 ? 3.596 -8.117 2.130 1.00 92.56 82 GLN A N 1
ATOM 624 C CA . GLN A 1 82 ? 2.213 -7.706 2.411 1.00 92.56 82 GLN A CA 1
ATOM 625 C C . GLN A 1 82 ? 1.946 -6.288 1.903 1.00 92.56 82 GLN A C 1
ATOM 627 O O . GLN A 1 82 ? 1.012 -6.073 1.134 1.00 92.56 82 GLN A O 1
ATOM 632 N N . THR A 1 83 ? 2.823 -5.344 2.248 1.00 92.19 83 THR A N 1
ATOM 633 C CA . THR A 1 83 ? 2.719 -3.948 1.805 1.00 92.19 83 THR A CA 1
ATOM 634 C C . THR A 1 83 ? 2.771 -3.840 0.283 1.00 92.19 83 THR A C 1
ATOM 636 O O . THR A 1 83 ? 1.924 -3.192 -0.329 1.00 92.19 83 THR A O 1
ATOM 639 N N . TRP A 1 84 ? 3.737 -4.507 -0.354 1.00 93.25 84 TRP A N 1
ATOM 640 C CA . TRP A 1 84 ? 3.887 -4.441 -1.804 1.00 93.25 84 TRP A CA 1
ATOM 641 C C . TRP A 1 84 ? 2.681 -5.047 -2.529 1.00 93.25 84 TRP A C 1
ATOM 643 O O . TRP A 1 84 ? 2.117 -4.403 -3.416 1.00 93.25 84 TRP A O 1
ATOM 653 N N . CYS A 1 85 ? 2.246 -6.242 -2.119 1.00 94.44 85 CYS A N 1
ATOM 654 C CA . CYS A 1 85 ? 1.106 -6.934 -2.714 1.00 94.44 85 CYS A CA 1
ATOM 655 C C . CYS A 1 85 ? -0.217 -6.204 -2.477 1.00 94.44 85 CYS A C 1
ATOM 657 O O . CYS A 1 85 ? -1.050 -6.167 -3.388 1.00 94.44 85 CYS A O 1
ATOM 659 N N . CYS A 1 86 ? -0.393 -5.570 -1.318 1.00 93.88 86 CYS A N 1
ATOM 660 C CA . CYS A 1 86 ? -1.561 -4.746 -1.051 1.00 93.88 86 CYS A CA 1
ATOM 661 C C . CYS A 1 86 ? -1.611 -3.544 -2.006 1.00 93.88 86 CYS A C 1
ATOM 663 O O . CYS A 1 86 ? -2.616 -3.345 -2.683 1.00 93.88 8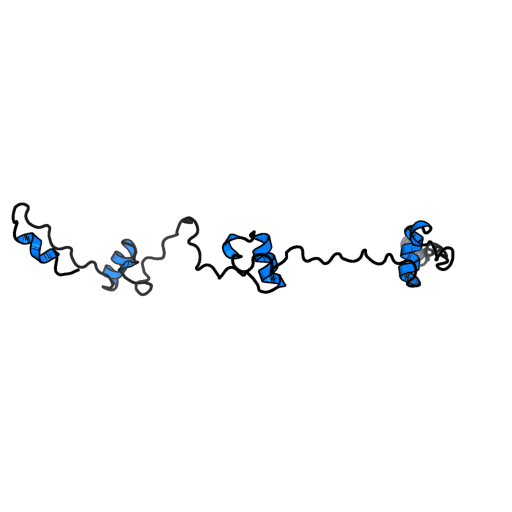6 CYS A O 1
ATOM 665 N N . THR A 1 87 ? -0.502 -2.812 -2.156 1.00 93.19 87 THR A N 1
ATOM 666 C CA . THR A 1 87 ? -0.437 -1.612 -3.008 1.00 93.19 87 THR A CA 1
ATOM 667 C C . THR A 1 87 ? -0.530 -1.921 -4.506 1.00 93.19 87 THR A C 1
ATOM 669 O O . THR A 1 87 ? -1.175 -1.180 -5.241 1.00 93.19 87 THR A O 1
ATOM 672 N N . HIS A 1 88 ? 0.105 -2.999 -4.978 1.00 91.44 88 HIS A N 1
ATOM 673 C CA . HIS A 1 88 ? 0.230 -3.274 -6.419 1.00 91.44 88 HIS A CA 1
ATOM 674 C C . HIS A 1 88 ? -0.835 -4.234 -6.952 1.00 91.44 88 HIS A C 1
ATOM 676 O O . HIS A 1 88 ? -1.142 -4.206 -8.140 1.00 91.44 88 HIS A O 1
ATOM 682 N N . THR A 1 89 ? -1.383 -5.105 -6.098 1.00 91.50 89 THR A N 1
ATOM 683 C CA . THR A 1 89 ? -2.326 -6.157 -6.523 1.00 91.50 89 THR A CA 1
ATOM 684 C C . THR A 1 89 ? -3.629 -6.174 -5.725 1.00 91.50 89 THR A C 1
ATOM 686 O O . THR A 1 89 ? -4.518 -6.960 -6.047 1.00 91.50 89 THR A O 1
ATOM 689 N N . GLY A 1 90 ? -3.758 -5.342 -4.683 1.00 91.06 90 GLY A N 1
ATOM 690 C CA . GLY A 1 90 ? -4.929 -5.323 -3.800 1.00 91.06 90 GLY A CA 1
ATOM 691 C C . GLY A 1 90 ? -5.083 -6.585 -2.945 1.00 91.06 90 GLY A C 1
ATOM 692 O O 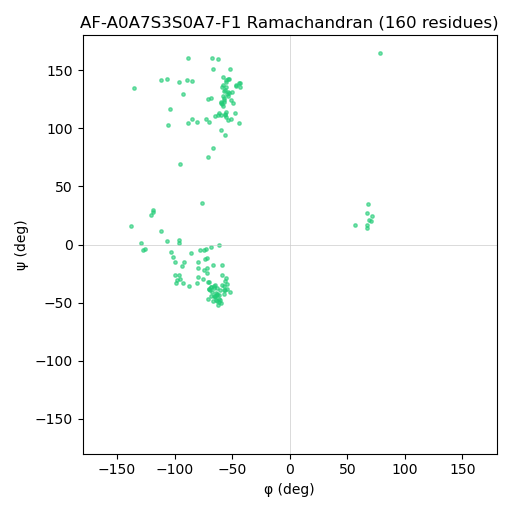. GLY A 1 90 ? -6.169 -6.857 -2.437 1.00 91.06 90 GLY A O 1
ATOM 693 N N . ARG A 1 91 ? -4.026 -7.396 -2.809 1.00 92.12 91 ARG A N 1
ATOM 694 C CA . ARG A 1 91 ? -4.057 -8.678 -2.093 1.00 92.12 91 ARG A CA 1
ATOM 695 C C . ARG A 1 91 ? -3.230 -8.624 -0.827 1.00 92.12 91 ARG A C 1
ATOM 697 O O . ARG A 1 91 ? -2.127 -8.091 -0.820 1.00 92.12 91 ARG A O 1
ATOM 704 N N . GLY A 1 92 ? -3.739 -9.268 0.217 1.00 90.31 92 GLY A N 1
ATOM 705 C CA . GLY A 1 92 ? -3.026 -9.398 1.483 1.00 90.31 92 GLY A CA 1
ATOM 706 C C . GLY A 1 92 ? -2.875 -8.062 2.199 1.00 90.31 92 GLY A C 1
ATOM 707 O O . GLY A 1 92 ? -1.848 -7.794 2.811 1.00 90.31 92 GLY A O 1
ATOM 708 N N . CYS A 1 93 ? -3.882 -7.199 2.064 1.00 92.12 93 CYS A N 1
ATOM 709 C CA . CYS A 1 93 ? -3.941 -5.966 2.822 1.00 92.12 93 CYS A CA 1
ATOM 710 C C . CYS A 1 93 ? -4.249 -6.300 4.282 1.00 92.12 93 CYS A C 1
ATOM 712 O O . CYS A 1 93 ? -5.253 -6.982 4.530 1.00 92.12 93 CYS A O 1
ATOM 714 N N . PRO A 1 94 ? -3.424 -5.847 5.244 1.00 81.69 94 PRO A N 1
ATOM 715 C CA . PRO A 1 94 ? -3.823 -5.882 6.640 1.00 81.69 94 PRO A CA 1
ATOM 716 C C . PRO A 1 94 ? -5.169 -5.174 6.754 1.00 81.69 94 PRO A C 1
ATOM 718 O O . PRO A 1 94 ? -5.366 -4.092 6.198 1.00 81.69 94 PRO A O 1
ATOM 721 N N . GLU A 1 95 ? -6.116 -5.820 7.433 1.00 79.25 95 GLU A N 1
ATOM 722 C CA . GLU A 1 95 ? -7.316 -5.119 7.871 1.00 79.25 95 GLU A CA 1
ATOM 723 C C . GLU A 1 95 ? -6.855 -3.888 8.657 1.00 79.25 95 GLU A C 1
ATOM 725 O O . GLU A 1 95 ? -5.835 -3.983 9.352 1.00 79.25 95 GLU A O 1
ATOM 730 N N . PRO A 1 96 ? -7.546 -2.739 8.535 1.00 64.56 96 PRO A N 1
ATOM 731 C CA . PRO A 1 96 ? -7.276 -1.611 9.404 1.00 64.56 96 PRO A CA 1
ATOM 732 C C . PRO A 1 96 ? -7.394 -2.151 10.817 1.00 64.56 96 PRO A C 1
ATOM 734 O O . PRO A 1 96 ? -8.481 -2.516 11.268 1.00 64.56 96 PRO A O 1
ATOM 737 N N . THR A 1 97 ? -6.254 -2.302 11.481 1.00 55.91 97 THR A N 1
ATOM 738 C CA . THR A 1 97 ? -6.252 -2.744 12.855 1.00 55.91 97 THR A CA 1
ATOM 739 C C . THR A 1 97 ? -7.122 -1.733 13.595 1.00 55.91 97 THR A C 1
ATOM 741 O O . THR A 1 97 ? -6.870 -0.527 13.466 1.00 55.91 97 THR A O 1
ATOM 744 N N . PRO A 1 98 ? -8.169 -2.162 14.335 1.00 52.75 98 PRO A N 1
ATOM 745 C CA . PRO A 1 98 ? -8.766 -1.266 15.312 1.00 52.75 98 PRO A CA 1
ATOM 746 C C . PRO A 1 98 ? -7.592 -0.735 16.130 1.00 52.75 98 PRO A C 1
ATOM 748 O O . PRO A 1 98 ? -6.722 -1.548 16.457 1.00 52.75 98 PRO A O 1
ATOM 751 N N . PRO A 1 99 ? -7.496 0.591 16.333 1.00 46.75 99 PRO A N 1
ATOM 752 C CA . PRO A 1 99 ? -6.275 1.256 16.762 1.00 46.75 99 PRO A CA 1
ATOM 753 C C . PRO A 1 99 ? -5.644 0.448 17.883 1.00 46.75 99 PRO A C 1
ATOM 755 O O . PRO A 1 99 ? -6.169 0.409 18.998 1.00 46.75 99 PRO A O 1
ATOM 758 N N . VAL A 1 100 ? -4.570 -0.276 17.535 1.00 44.47 100 VAL A N 1
ATOM 759 C CA . VAL A 1 100 ? -3.834 -1.084 18.496 1.00 44.47 100 VAL A CA 1
ATOM 760 C C . VAL A 1 100 ? -3.417 -0.086 19.540 1.00 44.47 100 VAL A C 1
ATOM 762 O O . VAL A 1 100 ? -2.778 0.921 19.228 1.00 44.47 100 VAL A O 1
ATOM 765 N N . THR A 1 101 ? -3.887 -0.332 20.753 1.00 44.41 101 THR A N 1
ATOM 766 C CA . THR A 1 101 ? -3.571 0.439 21.936 1.00 44.41 101 THR A CA 1
ATOM 767 C C . THR A 1 101 ? -2.054 0.421 22.053 1.00 44.41 101 THR A C 1
ATOM 769 O O . THR A 1 101 ? -1.454 -0.543 22.519 1.00 44.41 101 THR A O 1
ATOM 772 N N . SER A 1 102 ? -1.425 1.460 21.509 1.00 43.75 102 SER A N 1
ATOM 773 C CA . SER A 1 102 ? -0.003 1.720 21.634 1.00 43.75 102 SER A CA 1
ATOM 774 C C . SER A 1 102 ? 0.376 1.672 23.120 1.00 43.75 102 SER A C 1
ATOM 776 O O . SER A 1 102 ? -0.473 2.007 23.957 1.00 43.75 102 SER A O 1
ATOM 778 N N . PRO A 1 103 ? 1.626 1.300 23.461 1.00 59.03 103 PRO A N 1
ATOM 779 C CA . PRO A 1 103 ? 2.144 1.403 24.826 1.00 59.03 103 PRO A CA 1
ATOM 780 C C . PRO A 1 103 ? 1.730 2.747 25.433 1.00 59.03 103 PRO A C 1
ATOM 782 O O . PRO A 1 103 ? 1.740 3.739 24.695 1.00 59.03 103 PRO A O 1
ATOM 785 N N . PRO A 1 104 ? 1.315 2.804 26.714 1.00 47.75 104 PRO A N 1
ATOM 786 C CA . PRO A 1 104 ? 0.632 3.964 27.268 1.00 47.75 104 PRO A CA 1
ATOM 787 C C . PRO A 1 104 ? 1.524 5.200 27.157 1.00 47.75 104 PRO A C 1
ATOM 789 O O . PRO A 1 104 ? 2.404 5.448 27.977 1.00 47.75 104 PRO A O 1
ATOM 792 N N . LYS A 1 105 ? 1.270 5.999 26.118 1.00 44.16 105 LYS A N 1
ATOM 793 C CA . LYS A 1 105 ? 1.667 7.398 26.063 1.00 44.16 105 LYS A CA 1
ATOM 794 C C . LYS A 1 105 ? 1.065 8.054 27.311 1.00 44.16 105 LYS A C 1
ATOM 796 O O . LYS A 1 105 ? -0.104 7.773 27.589 1.00 44.16 105 LYS A O 1
ATOM 801 N N . PRO A 1 106 ? 1.806 8.892 28.058 1.00 47.50 106 PRO A N 1
ATOM 802 C CA . PRO A 1 106 ? 1.266 9.594 29.216 1.00 47.50 106 PRO A CA 1
ATOM 803 C C . PRO A 1 106 ? -0.037 10.293 28.822 1.00 47.50 106 PRO A C 1
ATOM 805 O O . PRO A 1 106 ? -0.038 11.220 28.010 1.00 47.50 106 PRO A O 1
ATOM 808 N N . GLN A 1 107 ? -1.157 9.765 29.313 1.00 45.72 107 GLN A N 1
ATOM 809 C CA . GLN A 1 107 ? -2.478 10.307 29.044 1.00 45.72 107 GLN A CA 1
ATOM 810 C C . GLN A 1 107 ? -2.578 11.599 29.843 1.00 45.72 107 GLN A C 1
ATOM 812 O O . GLN A 1 107 ? -2.666 11.570 31.068 1.00 45.72 107 GLN A O 1
ATOM 817 N N . THR A 1 108 ? -2.540 12.742 29.166 1.00 46.81 108 THR A N 1
ATOM 818 C CA . THR A 1 108 ? -3.020 13.984 29.767 1.00 46.81 108 THR A CA 1
ATOM 819 C C . THR A 1 108 ? -4.494 13.759 30.133 1.00 46.81 108 THR A C 1
ATOM 821 O O . THR A 1 108 ? -5.266 13.408 29.236 1.00 46.81 108 THR A O 1
ATOM 824 N N . PRO A 1 109 ? -4.907 13.889 31.409 1.00 57.88 109 PRO A N 1
ATOM 825 C CA . PRO A 1 109 ? -6.278 13.602 31.815 1.00 57.88 109 PRO A CA 1
ATOM 826 C C . PRO A 1 109 ? -7.276 14.449 31.023 1.00 57.88 109 PRO A C 1
ATOM 828 O O . PRO A 1 109 ? -7.101 15.662 30.887 1.00 57.88 109 PRO A O 1
ATOM 831 N N . ALA A 1 110 ? -8.326 13.811 30.502 1.00 55.75 110 ALA A N 1
ATOM 832 C CA . ALA A 1 110 ? -9.447 14.525 29.906 1.00 55.75 110 ALA A CA 1
ATOM 833 C C . ALA A 1 110 ? -10.060 15.489 30.946 1.00 55.75 110 ALA A C 1
ATOM 835 O O . ALA A 1 110 ? -10.125 15.142 32.129 1.00 55.75 110 ALA A O 1
ATOM 836 N N . PRO A 1 111 ? -10.534 16.681 30.536 1.00 61.84 111 PRO A N 1
ATOM 837 C CA . PRO A 1 111 ? -11.179 17.621 31.444 1.00 61.84 111 PRO A CA 1
ATOM 838 C C . PRO A 1 111 ? -12.330 16.950 32.225 1.00 61.84 111 PRO A C 1
ATOM 840 O O . PRO A 1 111 ? -13.186 16.302 31.613 1.00 61.84 111 PRO A O 1
ATOM 843 N N . PRO A 1 112 ? -12.392 17.091 33.565 1.00 66.56 112 PRO A N 1
ATOM 844 C CA . PRO A 1 112 ? -13.310 16.335 34.429 1.00 66.56 112 PRO A CA 1
ATOM 845 C C . PRO A 1 112 ? -14.797 16.688 34.247 1.00 66.56 112 PRO A C 1
ATOM 847 O O . PRO A 1 112 ? -15.654 16.084 34.887 1.00 66.56 112 PRO A O 1
ATOM 850 N N . ASN A 1 113 ? -15.122 17.647 33.376 1.00 71.75 113 ASN A N 1
ATOM 851 C CA . ASN A 1 113 ? -16.447 18.239 33.226 1.00 71.75 113 ASN A CA 1
ATOM 852 C C . ASN A 1 113 ? -17.338 17.647 32.120 1.00 71.75 113 ASN A C 1
ATOM 854 O O . ASN A 1 113 ? -18.441 18.139 31.883 1.00 71.75 113 ASN A O 1
ATOM 858 N N . GLN A 1 114 ? -16.897 16.597 31.429 1.00 81.50 114 GLN A N 1
ATOM 859 C CA . GLN A 1 114 ? -17.607 16.046 30.266 1.00 81.50 114 GLN A CA 1
ATOM 860 C C . GLN A 1 114 ? -18.536 14.871 30.623 1.00 81.50 114 GLN A C 1
ATOM 862 O O . GLN A 1 114 ? -18.290 13.724 30.246 1.00 81.50 114 GLN A O 1
ATOM 867 N N . CYS A 1 115 ? -19.626 15.152 31.338 1.00 84.69 115 CYS A N 1
ATOM 868 C CA . CYS A 1 115 ? -20.533 14.139 31.907 1.00 84.69 115 CYS A CA 1
ATOM 869 C C . CYS A 1 115 ? -21.436 13.404 30.901 1.00 84.69 115 CYS A C 1
ATOM 871 O O . CYS A 1 115 ? -22.183 12.518 31.297 1.00 84.69 115 CYS A O 1
ATOM 873 N N . GLN A 1 116 ? -21.403 13.784 29.622 1.00 83.44 116 GLN A N 1
ATOM 874 C CA . GLN A 1 116 ? -22.213 13.175 28.555 1.00 83.44 116 GLN A CA 1
ATOM 875 C C . GLN A 1 116 ? -21.411 12.215 27.662 1.00 83.44 116 GLN A C 1
ATOM 877 O O . GLN A 1 116 ? -21.981 11.556 26.800 1.00 83.44 116 GLN A O 1
ATOM 882 N N . ILE A 1 117 ? -20.089 12.135 27.850 1.00 77.44 117 ILE A N 1
ATOM 883 C CA . ILE A 1 117 ? -19.196 11.322 27.017 1.00 77.44 117 ILE A CA 1
ATOM 884 C C . ILE A 1 117 ? -18.803 10.055 27.786 1.00 77.44 117 ILE A C 1
ATOM 886 O O . ILE A 1 117 ? -18.126 10.140 28.814 1.00 77.44 117 ILE A O 1
ATOM 890 N N . GLY A 1 118 ? -19.191 8.889 27.265 1.00 71.38 118 GLY A N 1
ATOM 891 C CA . GLY A 1 118 ? -18.931 7.574 27.867 1.00 71.38 118 GLY A CA 1
ATOM 892 C C . GLY A 1 118 ? -19.871 7.223 29.029 1.00 71.38 118 GLY A C 1
ATOM 893 O O . GLY A 1 118 ? -20.539 8.098 29.577 1.00 71.38 118 GLY A O 1
ATOM 894 N N . GLY A 1 119 ? -19.912 5.945 29.413 1.00 78.69 119 GLY A N 1
ATOM 895 C CA . GLY A 1 119 ? -20.732 5.433 30.521 1.00 78.69 119 GLY A CA 1
ATOM 896 C C . GLY A 1 119 ? -20.022 5.501 31.877 1.00 78.69 119 GLY A C 1
ATOM 897 O O . GLY A 1 119 ? -18.798 5.581 31.939 1.00 78.69 119 GLY A O 1
ATOM 898 N N . VAL A 1 120 ? -20.782 5.451 32.976 1.00 76.69 120 VAL A N 1
ATOM 899 C CA . VAL A 1 120 ? -20.254 5.560 34.356 1.00 76.69 120 VAL A CA 1
ATOM 900 C C . VAL A 1 120 ? -19.229 4.476 34.705 1.00 76.69 120 VAL A C 1
ATOM 902 O O . VAL A 1 120 ? -18.330 4.726 35.510 1.00 76.69 120 VAL A O 1
ATOM 905 N N . ASP A 1 121 ? -19.316 3.323 34.040 1.00 78.88 121 ASP A N 1
ATOM 906 C CA . ASP A 1 121 ? -18.403 2.182 34.187 1.00 78.88 121 ASP A CA 1
ATOM 907 C C . ASP A 1 121 ? -17.020 2.447 33.581 1.00 78.88 121 ASP A C 1
ATOM 909 O O . ASP A 1 121 ? -16.036 1.807 33.942 1.00 78.88 121 ASP A O 1
ATOM 913 N N . THR A 1 122 ? -16.925 3.427 32.678 1.00 79.94 122 THR A N 1
ATOM 914 C CA . THR A 1 122 ? -15.677 3.811 32.009 1.00 79.94 122 THR A CA 1
ATOM 915 C C . THR A 1 122 ? -15.117 5.133 32.536 1.00 79.94 122 THR A C 1
ATOM 917 O O . THR A 1 122 ? -14.140 5.649 31.992 1.00 79.94 122 THR A O 1
ATOM 920 N N . TRP A 1 123 ? -15.751 5.750 33.539 1.00 82.94 123 TRP A N 1
ATOM 921 C CA . TRP A 1 123 ? -15.313 7.031 34.100 1.00 82.94 123 TRP A CA 1
ATOM 922 C C . TRP A 1 123 ? -14.242 6.843 35.179 1.00 82.94 123 TRP A C 1
ATOM 924 O O . TRP A 1 123 ? -14.353 5.972 36.041 1.00 82.94 123 TRP A O 1
ATOM 934 N N . THR A 1 124 ? -13.239 7.730 35.189 1.00 83.12 124 THR A N 1
ATOM 935 C CA . THR A 1 124 ? -12.295 7.836 36.312 1.00 83.12 124 THR A CA 1
ATOM 936 C C . THR A 1 124 ? -13.006 8.358 37.564 1.00 83.12 124 THR A C 1
ATOM 938 O O . THR A 1 124 ? -14.075 8.977 37.484 1.00 83.12 124 THR A O 1
ATOM 941 N N . ALA A 1 125 ? -12.414 8.131 38.739 1.00 81.12 125 ALA A N 1
ATOM 942 C CA . ALA A 1 125 ? -12.996 8.554 40.010 1.00 81.12 125 ALA A CA 1
ATOM 943 C C . ALA A 1 125 ? -13.229 10.076 40.070 1.00 81.12 125 ALA A C 1
ATOM 945 O O . ALA A 1 125 ? -14.239 10.528 40.612 1.00 81.12 125 ALA A O 1
ATOM 946 N N . GLU A 1 126 ? -12.344 10.866 39.460 1.00 81.75 126 GLU A N 1
ATOM 947 C CA . GLU A 1 126 ? -12.396 12.331 39.451 1.00 81.75 126 GLU A CA 1
ATOM 948 C C . GLU A 1 126 ? -13.547 12.844 38.586 1.00 81.75 126 GLU A C 1
ATOM 950 O O . GLU A 1 126 ? -14.331 13.686 39.030 1.00 81.75 126 GLU A O 1
ATOM 955 N N . LYS A 1 127 ? -13.695 12.292 37.374 1.00 83.81 127 LYS A N 1
ATOM 956 C CA . LYS A 1 127 ? -14.811 12.615 36.477 1.00 83.81 127 LYS A CA 1
ATOM 957 C C . LYS A 1 127 ? -16.142 12.235 37.122 1.00 83.81 127 LYS A C 1
ATOM 959 O O . LYS A 1 127 ? -17.085 13.024 37.120 1.00 83.81 127 LYS A O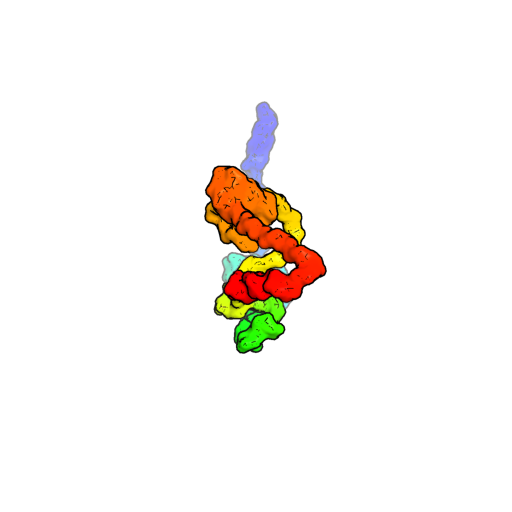 1
ATOM 964 N N . ARG A 1 128 ? -16.198 11.052 37.743 1.00 86.94 128 ARG A N 1
ATOM 965 C CA . ARG A 1 128 ? -17.393 10.558 38.433 1.00 86.94 128 ARG A CA 1
ATOM 966 C C . ARG A 1 128 ? -17.780 11.436 39.624 1.00 86.94 128 ARG A C 1
ATOM 968 O O . ARG A 1 128 ? -18.954 11.772 39.768 1.00 86.94 128 ARG A O 1
ATOM 975 N N . LYS A 1 129 ? -16.806 11.881 40.423 1.00 87.06 129 LYS A N 1
ATOM 976 C CA . LYS A 1 129 ? -17.034 12.811 41.538 1.00 87.06 129 LYS A CA 1
ATOM 977 C C . LYS A 1 129 ? -17.575 14.158 41.052 1.00 87.06 129 LYS A C 1
ATOM 979 O O . LYS A 1 129 ? -18.623 14.596 41.520 1.00 87.06 129 LYS A O 1
ATOM 984 N N . TRP A 1 130 ? -16.913 14.780 40.079 1.00 86.88 130 TRP A N 1
ATOM 985 C CA . TRP A 1 130 ? -17.308 16.098 39.576 1.00 86.88 130 TRP A CA 1
ATOM 986 C C . TRP A 1 130 ? -18.703 16.077 38.928 1.00 86.88 130 TRP A C 1
ATOM 988 O O . TRP A 1 130 ? -19.539 16.938 39.209 1.00 86.88 130 TRP A O 1
ATOM 998 N N . CYS A 1 131 ? -18.993 15.058 38.114 1.00 90.06 131 CYS A N 1
ATOM 999 C CA . CYS A 1 131 ? -20.287 14.902 37.449 1.00 90.06 131 CYS A CA 1
ATOM 1000 C C . CYS A 1 131 ? -21.432 14.590 38.418 1.00 90.06 131 CYS A C 1
ATOM 1002 O O . CYS A 1 131 ? -22.533 15.122 38.251 1.00 90.06 131 CYS A O 1
ATOM 1004 N N . CYS A 1 132 ? -21.173 13.805 39.464 1.00 90.06 132 CYS A N 1
ATOM 1005 C CA . CYS A 1 132 ? -22.143 13.577 40.528 1.00 90.06 132 CYS A CA 1
ATOM 1006 C C . CYS A 1 132 ? -22.429 14.860 41.325 1.00 90.06 132 CYS A C 1
ATOM 1008 O O . CYS A 1 132 ? -23.588 15.181 41.594 1.00 90.06 132 CYS A O 1
ATOM 1010 N N . GLU A 1 133 ? -21.393 15.625 41.678 1.00 88.75 133 GLU A N 1
ATOM 1011 C CA . GLU A 1 133 ? -21.545 16.869 42.441 1.00 88.75 133 GLU A CA 1
ATOM 1012 C C . GLU A 1 133 ? -22.310 17.938 41.653 1.00 88.75 133 GLU A C 1
ATOM 1014 O O . GLU A 1 133 ? -23.215 18.570 42.202 1.00 88.75 133 GLU A O 1
ATOM 1019 N N . LYS A 1 134 ? -21.972 18.131 40.372 1.00 91.19 134 LYS A N 1
ATOM 1020 C CA . LYS A 1 134 ? -22.532 19.211 39.547 1.00 91.19 134 LYS A CA 1
ATOM 1021 C C . LYS A 1 134 ? -23.839 18.859 38.845 1.00 91.19 134 LYS A C 1
ATOM 1023 O O . LYS A 1 134 ? -24.689 19.733 38.719 1.00 91.19 134 LYS A O 1
ATOM 1028 N N . TYR A 1 135 ? -24.007 17.611 38.409 1.00 88.81 135 TYR A N 1
ATOM 1029 C CA . TYR A 1 135 ? -25.114 17.211 37.532 1.00 88.81 135 TYR A CA 1
ATOM 1030 C C . TYR A 1 135 ? -25.899 15.995 38.028 1.00 88.81 135 TYR A C 1
ATOM 1032 O O . TYR A 1 135 ? -26.817 15.564 37.340 1.00 88.81 135 TYR A O 1
ATOM 1040 N N . LYS A 1 136 ? -25.555 15.429 39.197 1.00 88.50 136 LYS A N 1
ATOM 1041 C CA . LYS A 1 136 ? -26.170 14.206 39.757 1.00 88.50 136 LYS A CA 1
ATOM 1042 C C . LYS A 1 136 ? -26.100 12.981 38.835 1.00 88.50 136 LYS A C 1
ATOM 1044 O O . LYS A 1 136 ? -26.764 11.980 39.081 1.00 88.50 136 LYS A O 1
ATOM 1049 N N . ASN A 1 137 ? -25.226 13.023 37.831 1.00 86.44 137 ASN A N 1
ATOM 1050 C CA . ASN A 1 137 ? -25.004 11.933 36.892 1.00 86.44 137 ASN A CA 1
ATOM 1051 C C . ASN A 1 137 ? -23.860 11.044 37.382 1.00 86.44 137 ASN A C 1
ATOM 1053 O O . ASN A 1 137 ? -22.778 11.540 37.697 1.00 86.44 137 ASN A O 1
ATOM 1057 N N . GLY A 1 138 ? -24.093 9.730 37.419 1.00 82.38 138 GLY A N 1
ATOM 1058 C CA . GLY A 1 138 ? -23.075 8.745 37.792 1.00 82.38 138 GLY A CA 1
ATOM 1059 C C . GLY A 1 138 ? -22.625 8.796 39.250 1.00 82.38 138 GLY A C 1
ATOM 1060 O O . GLY A 1 138 ? -21.490 8.431 39.550 1.00 82.38 138 GLY A O 1
ATOM 1061 N N . CYS A 1 139 ? -23.485 9.257 40.160 1.00 86.75 139 CYS A N 1
ATOM 1062 C CA . CYS A 1 139 ? -23.207 9.191 41.590 1.00 86.75 139 CYS A CA 1
ATOM 1063 C C . CYS A 1 139 ? -22.989 7.743 42.041 1.00 86.75 139 CYS A C 1
ATOM 1065 O O . CYS A 1 139 ? -23.770 6.878 41.645 1.00 86.75 139 CYS A O 1
ATOM 1067 N N . PRO A 1 140 ? -21.964 7.468 42.872 1.00 75.00 140 PRO A N 1
ATOM 1068 C CA . PRO A 1 140 ? -21.839 6.155 43.477 1.00 75.00 140 PRO A CA 1
ATOM 1069 C C . PRO A 1 140 ? -23.098 5.905 44.306 1.00 75.00 140 PRO A C 1
ATOM 1071 O O . PRO A 1 140 ? -23.419 6.683 45.208 1.00 75.00 140 PRO A O 1
ATOM 1074 N N . THR A 1 141 ? -23.825 4.838 43.991 1.00 70.56 141 THR A N 1
ATOM 1075 C CA . THR A 1 141 ? -24.814 4.288 44.912 1.00 70.56 141 THR A CA 1
ATOM 1076 C C . THR A 1 141 ? -24.059 3.948 46.189 1.00 70.56 141 THR A C 1
ATOM 1078 O O . THR A 1 141 ? -22.984 3.349 46.127 1.00 70.56 141 THR A O 1
ATOM 1081 N N . ALA A 1 142 ? -24.549 4.428 47.333 1.00 60.88 142 ALA A N 1
ATOM 1082 C CA . ALA A 1 142 ? -23.879 4.214 48.606 1.00 60.88 142 ALA A CA 1
ATOM 1083 C C . ALA A 1 142 ? -23.578 2.718 48.767 1.00 60.88 142 ALA A C 1
ATOM 1085 O O . ALA A 1 142 ? -24.487 1.894 48.660 1.00 60.88 142 ALA A O 1
ATOM 1086 N N . ALA A 1 143 ? -22.305 2.375 48.984 1.00 55.84 143 ALA A N 1
ATOM 1087 C CA . ALA A 1 143 ? -21.953 1.021 49.374 1.00 55.84 143 ALA A CA 1
ATOM 1088 C C . ALA A 1 143 ? -22.752 0.688 50.646 1.00 55.84 143 ALA A C 1
ATOM 1090 O O . ALA A 1 143 ? -22.813 1.538 51.545 1.00 55.84 143 ALA A O 1
ATOM 1091 N N . PRO A 1 144 ? -23.398 -0.488 50.731 1.00 52.19 144 PRO A N 1
ATOM 1092 C CA . PRO A 1 144 ? -24.072 -0.887 51.955 1.00 52.19 144 PRO A CA 1
ATOM 1093 C C . PRO A 1 144 ? -23.070 -0.832 53.112 1.00 52.19 144 PRO A C 1
ATOM 1095 O O . PRO A 1 144 ? -21.890 -1.153 52.945 1.00 52.19 144 PRO A O 1
ATOM 1098 N N . ALA A 1 145 ? -23.529 -0.352 54.270 1.00 54.50 145 ALA A N 1
ATOM 1099 C CA . ALA A 1 145 ? -22.693 -0.252 55.458 1.00 54.50 145 ALA A CA 1
ATOM 1100 C C . ALA A 1 145 ? -22.031 -1.615 55.742 1.00 54.50 145 ALA A C 1
ATOM 1102 O O . ALA A 1 145 ? -22.679 -2.647 55.535 1.00 54.50 145 ALA A O 1
ATOM 1103 N N . PRO A 1 146 ? -20.762 -1.645 56.195 1.00 57.16 146 PRO A N 1
ATOM 1104 C CA . PRO A 1 146 ? -20.117 -2.899 56.555 1.00 57.16 146 PRO A CA 1
ATOM 1105 C C . PRO A 1 146 ? -20.998 -3.636 57.564 1.00 57.16 146 PRO A C 1
ATOM 1107 O O . PRO A 1 146 ? -21.425 -3.054 58.564 1.00 57.16 146 PRO A O 1
ATOM 1110 N N . ALA A 1 147 ? -21.303 -4.901 57.269 1.00 56.09 147 ALA A N 1
ATOM 1111 C CA . ALA A 1 147 ? -22.073 -5.741 58.173 1.00 56.09 147 ALA A CA 1
ATOM 1112 C C . ALA A 1 147 ? -21.386 -5.775 59.554 1.00 56.09 147 ALA A C 1
ATOM 1114 O O . ALA A 1 147 ? -20.149 -5.802 59.618 1.00 56.09 147 ALA A O 1
ATOM 1115 N N . PRO A 1 148 ? -22.145 -5.758 60.665 1.00 67.06 148 PRO A N 1
ATOM 1116 C CA . PRO A 1 148 ? -21.559 -5.910 61.988 1.00 67.06 148 PRO A CA 1
ATOM 1117 C C . PRO A 1 148 ? -20.797 -7.239 62.056 1.00 67.06 148 PRO A C 1
ATOM 1119 O O . PRO A 1 148 ? -21.271 -8.266 61.576 1.00 67.06 148 PRO A O 1
ATOM 1122 N N . ALA A 1 149 ? -19.607 -7.211 62.661 1.00 67.56 149 ALA A N 1
ATOM 1123 C CA . ALA A 1 149 ? -18.597 -8.272 62.590 1.00 67.56 149 ALA A CA 1
ATOM 1124 C C . ALA A 1 149 ? -19.018 -9.655 63.146 1.00 67.56 149 ALA A C 1
ATOM 1126 O O . ALA A 1 149 ? -18.213 -10.581 63.119 1.00 67.56 149 ALA A O 1
ATOM 1127 N N . TYR A 1 150 ? -20.240 -9.815 63.659 1.00 60.66 150 TYR A N 1
ATOM 1128 C CA . TYR A 1 150 ? -20.716 -11.046 64.297 1.00 60.66 150 TYR A CA 1
ATOM 1129 C C . TYR A 1 150 ? -22.152 -11.454 63.918 1.00 60.66 150 TYR A C 1
ATOM 1131 O O . TYR A 1 150 ? -22.730 -12.305 64.591 1.00 60.66 150 TYR A O 1
ATOM 1139 N N . ASP A 1 151 ? -22.728 -10.902 62.845 1.00 70.12 151 ASP A N 1
ATOM 1140 C CA . ASP A 1 151 ? -24.040 -11.338 62.341 1.00 70.12 151 ASP A CA 1
ATOM 1141 C C . ASP A 1 151 ? -23.900 -12.168 61.054 1.00 70.12 151 ASP A C 1
ATOM 1143 O O . ASP A 1 151 ? -23.694 -11.638 59.960 1.00 70.12 151 ASP A O 1
ATOM 1147 N N . CYS A 1 152 ? -24.027 -13.491 61.179 1.00 66.19 152 CYS A N 1
ATOM 1148 C CA . CYS A 1 152 ? -23.957 -14.426 60.055 1.00 66.19 152 CYS A CA 1
ATOM 1149 C C . CYS A 1 152 ? -25.180 -14.374 59.119 1.00 66.19 152 CYS A C 1
ATOM 1151 O O . CYS A 1 152 ? -25.105 -14.911 58.013 1.00 66.19 152 CYS A O 1
ATOM 1153 N N . ASN A 1 153 ? -26.270 -13.700 59.505 1.00 65.88 153 ASN A N 1
ATOM 1154 C CA . ASN A 1 153 ? -27.466 -13.541 58.671 1.00 65.88 153 ASN A CA 1
ATOM 1155 C C . ASN A 1 153 ? -27.434 -12.263 57.813 1.00 65.88 153 ASN A C 1
ATOM 1157 O O . ASN A 1 153 ? -28.172 -12.160 56.833 1.00 65.88 153 ASN A O 1
ATOM 1161 N N . ALA A 1 154 ? -26.539 -11.314 58.111 1.00 59.91 154 ALA A N 1
ATOM 1162 C CA . ALA A 1 154 ? -26.422 -10.047 57.382 1.00 59.91 154 ALA A CA 1
ATOM 1163 C C . ALA A 1 154 ? -25.789 -10.182 55.978 1.00 59.91 154 ALA A C 1
ATOM 1165 O O . ALA A 1 154 ? -25.845 -9.255 55.170 1.00 59.91 154 ALA A O 1
ATOM 1166 N N . GLY A 1 155 ? -25.190 -11.336 55.661 1.00 55.56 155 GLY A N 1
ATOM 1167 C CA . GLY A 1 155 ? -24.487 -11.567 54.396 1.00 55.56 155 GLY A CA 1
ATOM 1168 C C . GLY A 1 155 ? -25.379 -11.895 53.191 1.00 55.56 155 GLY A C 1
ATOM 1169 O O . GLY A 1 155 ? -24.926 -11.721 52.062 1.00 55.56 155 GLY A O 1
ATOM 1170 N N . PHE A 1 156 ? -26.624 -12.353 53.387 1.00 56.69 156 PHE A N 1
ATOM 1171 C CA . PHE A 1 156 ? -27.445 -12.914 52.298 1.00 56.69 156 PHE A CA 1
ATOM 1172 C C . PHE A 1 156 ? -28.021 -11.853 51.341 1.00 56.69 156 PHE A C 1
ATOM 1174 O O . PHE A 1 156 ? -28.154 -12.104 50.146 1.00 56.69 156 PHE A O 1
ATOM 1181 N N . ALA A 1 157 ? -28.278 -10.634 51.829 1.00 56.00 157 ALA A N 1
ATOM 1182 C CA . ALA A 1 157 ? -28.830 -9.539 51.022 1.00 56.00 157 ALA A CA 1
ATOM 1183 C C . ALA A 1 157 ? -27.875 -9.029 49.920 1.00 56.00 157 ALA A C 1
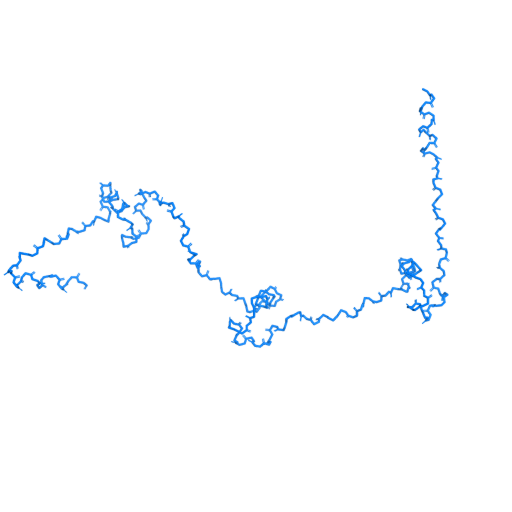ATOM 1185 O O . ALA A 1 157 ? -28.319 -8.389 48.971 1.00 56.00 157 ALA A O 1
ATOM 1186 N N . ASN A 1 158 ? -26.575 -9.332 50.014 1.00 53.44 158 ASN A N 1
ATOM 1187 C CA . ASN A 1 158 ? -25.557 -8.837 49.082 1.00 53.44 158 ASN A CA 1
ATOM 1188 C C . ASN A 1 158 ? -25.390 -9.703 47.816 1.00 53.44 158 ASN A C 1
ATOM 1190 O O . ASN A 1 158 ? -24.665 -9.301 46.912 1.00 53.44 158 ASN A O 1
ATOM 1194 N N . TRP A 1 159 ? -26.043 -10.871 47.730 1.00 54.69 159 TRP A N 1
ATOM 1195 C CA . TRP A 1 159 ? -25.861 -11.822 46.618 1.00 54.69 159 TRP A CA 1
ATOM 1196 C C . TRP A 1 159 ? -26.976 -11.791 45.560 1.00 54.69 159 TRP A C 1
ATOM 1198 O O . TRP A 1 159 ? -26.817 -12.396 44.507 1.00 54.69 159 TRP A O 1
ATOM 1208 N N . GLN A 1 160 ? -28.101 -11.113 45.809 1.00 55.84 160 GLN A N 1
ATOM 1209 C CA . GLN A 1 160 ? -29.267 -11.120 44.903 1.00 55.84 160 GLN A CA 1
ATOM 1210 C C . GLN A 1 160 ? -29.324 -9.925 43.932 1.00 55.84 160 GLN A C 1
ATOM 1212 O O . GLN A 1 160 ? -30.279 -9.817 43.169 1.00 55.84 160 GLN A O 1
ATOM 1217 N N . ALA A 1 161 ? -28.335 -9.027 43.960 1.00 50.66 161 ALA A N 1
ATOM 1218 C CA . ALA A 1 161 ? -28.321 -7.787 43.172 1.00 50.66 161 ALA A CA 1
ATOM 1219 C C . ALA A 1 161 ? -27.139 -7.691 42.181 1.00 50.66 161 ALA A C 1
ATOM 1221 O O . ALA A 1 161 ? -26.659 -6.590 41.914 1.00 50.66 161 ALA A O 1
ATOM 1222 N N . GLY A 1 162 ? -26.660 -8.836 41.679 1.00 42.44 162 GLY A N 1
ATOM 1223 C CA . GLY A 1 162 ? -25.683 -8.931 40.586 1.00 42.44 162 GLY A CA 1
ATOM 1224 C C . GLY A 1 162 ? -26.342 -9.320 39.273 1.00 42.44 162 GLY A C 1
ATOM 1225 O O . GLY A 1 162 ? -27.155 -10.270 39.308 1.00 42.44 162 GLY A O 1
#

Sequence (162 aa):
LLTLAALLLWLFWPFPPAPVPEFDCNAGFANWQAGWSVDKKAWCCAHTGRGCATPPPATTSAPYDCNAGFANWKAGWSEPKQTWCCTHTGRGCPEPTPPVTSPPKPQTPAPPNQCQIGGVDTWTAEKRKWCCEKYKNGCPTAAPAPAPAYDCNAGFANWQAG

Radius of gyration: 40.99 Å; Cα contacts (8 Å, |Δi|>4): 96; chains: 1; bounding box: 64×73×105 Å

pLDDT: mean 74.75, std 16.25, range [42.44, 94.5]

Organism: NCBI:txid141414